Protein AF-A0A086ZNW7-F1 (afdb_monomer_lite)

pLDDT: mean 82.86, std 7.14, range [51.78, 91.19]

Radius of gyration: 17.76 Å; chains: 1; bounding box: 33×18×63 Å

Sequence (78 aa):
MSNIRFVLNRGNVERQLLHNKALLDNVQAQVERAAAGDPRITVYRNDDARHGNVVATAPVALEAKHGTLTRILGQVSV

Secondary structure (DSSP, 8-state):
-PPP-----HHHHHHHHHT-HHHHHHHHHHHHHHTTT-TT-EEEEEE-SS-EEEEEE--HHHHHHH-HHHHHHHH---

Foldseek 3Di:
DDDDDDDDDPQVVQQCVQVVPVLQVLQQVLLCVLCVPPVQWDWDWDDDPRGIDIDIDHDPVCCVVPVSVVSSVVRGDD

Structure (mmCIF, N/CA/C/O backbone):
data_AF-A0A086ZNW7-F1
#
_entry.id   AF-A0A086ZNW7-F1
#
loop_
_atom_site.group_PDB
_atom_site.id
_atom_site.type_symbol
_atom_site.label_atom_id
_atom_site.label_alt_id
_atom_site.label_comp_id
_atom_site.label_asym_id
_atom_site.label_entity_id
_atom_site.label_seq_id
_atom_site.pdbx_PDB_ins_code
_atom_site.Cartn_x
_atom_site.Cartn_y
_atom_site.Cartn_z
_atom_site.occupancy
_atom_site.B_iso_or_equiv
_atom_site.auth_seq_id
_atom_site.auth_comp_id
_atom_site.auth_asym_id
_atom_site.auth_atom_id
_atom_site.pdbx_PDB_model_num
ATOM 1 N N . MET A 1 1 ? 13.731 -1.344 -48.652 1.00 51.78 1 MET A N 1
ATOM 2 C CA . MET A 1 1 ? 13.813 -0.486 -47.450 1.00 51.78 1 MET A CA 1
ATOM 3 C C . MET A 1 1 ? 13.779 -1.392 -46.235 1.00 51.78 1 MET A C 1
ATOM 5 O O . MET A 1 1 ? 12.827 -2.149 -46.101 1.00 51.78 1 MET A O 1
ATOM 9 N N . SER A 1 2 ? 14.829 -1.385 -45.417 1.00 69.50 2 SER A N 1
ATOM 10 C CA . SER A 1 2 ? 14.870 -2.185 -44.189 1.00 69.50 2 SER A CA 1
ATOM 11 C C . SER A 1 2 ? 14.234 -1.382 -43.061 1.00 69.50 2 SER A C 1
ATOM 13 O O . SER A 1 2 ? 14.681 -0.276 -42.769 1.00 69.50 2 SER A O 1
ATOM 15 N N . ASN A 1 3 ? 13.179 -1.916 -42.450 1.00 73.00 3 ASN A N 1
ATOM 16 C CA . ASN A 1 3 ? 12.520 -1.260 -41.327 1.00 73.00 3 ASN A CA 1
ATOM 17 C C . ASN A 1 3 ? 13.346 -1.442 -40.051 1.00 73.00 3 ASN A C 1
ATOM 19 O O . ASN A 1 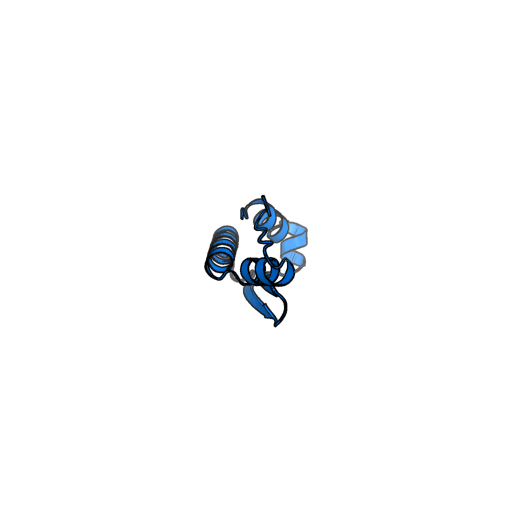3 ? 13.755 -2.555 -39.722 1.00 73.00 3 ASN A O 1
ATOM 23 N N . ILE A 1 4 ? 13.548 -0.353 -39.313 1.00 73.06 4 ILE A N 1
ATOM 24 C CA . ILE A 1 4 ? 14.126 -0.389 -37.970 1.00 73.06 4 ILE A CA 1
ATOM 25 C C . ILE A 1 4 ? 12.988 -0.666 -36.983 1.00 73.06 4 ILE A C 1
ATOM 27 O O . ILE A 1 4 ? 11.986 0.048 -36.968 1.00 73.06 4 ILE A O 1
ATOM 31 N N . ARG A 1 5 ? 13.134 -1.709 -36.158 1.00 81.94 5 ARG A N 1
ATOM 32 C CA . ARG A 1 5 ? 12.185 -2.068 -35.095 1.00 81.94 5 ARG A CA 1
ATOM 33 C C . ARG A 1 5 ? 12.880 -1.954 -33.745 1.00 81.94 5 ARG A C 1
ATOM 35 O O . ARG A 1 5 ? 13.929 -2.558 -33.548 1.00 81.94 5 ARG A O 1
ATOM 42 N N . PHE A 1 6 ? 12.252 -1.258 -32.803 1.00 81.56 6 PHE A N 1
ATOM 43 C CA . PHE A 1 6 ? 12.572 -1.376 -31.384 1.00 81.56 6 PHE A CA 1
ATOM 44 C C . PHE A 1 6 ? 11.382 -2.007 -30.658 1.00 81.56 6 PHE A C 1
ATOM 46 O O . PHE A 1 6 ? 10.226 -1.794 -31.021 1.00 81.56 6 PHE A O 1
ATOM 53 N N . VAL A 1 7 ? 11.668 -2.842 -29.664 1.00 85.06 7 VAL A N 1
ATOM 54 C CA . VAL A 1 7 ? 10.663 -3.464 -28.800 1.00 85.06 7 VAL A CA 1
ATOM 55 C C . VAL A 1 7 ? 11.110 -3.230 -27.373 1.00 85.06 7 VAL A C 1
ATOM 57 O O . VAL A 1 7 ? 12.264 -3.487 -27.033 1.00 85.06 7 VAL A O 1
ATOM 60 N N . LEU A 1 8 ? 10.201 -2.728 -26.545 1.00 85.50 8 LEU A N 1
ATOM 61 C CA . LEU A 1 8 ? 10.480 -2.548 -25.130 1.00 85.50 8 LEU A CA 1
ATOM 62 C C . LEU A 1 8 ? 10.640 -3.914 -24.463 1.00 85.50 8 LEU A C 1
ATOM 64 O O . LEU A 1 8 ? 9.851 -4.834 -24.687 1.00 85.50 8 LEU A O 1
ATOM 68 N N . ASN A 1 9 ? 11.664 -4.044 -23.624 1.00 90.19 9 ASN A N 1
ATOM 69 C CA . ASN A 1 9 ? 11.862 -5.253 -22.841 1.00 90.19 9 ASN A CA 1
ATOM 70 C C . ASN A 1 9 ? 10.736 -5.363 -21.805 1.00 90.19 9 ASN A C 1
ATOM 72 O O . ASN A 1 9 ? 10.725 -4.621 -20.822 1.00 90.19 9 ASN A O 1
ATOM 76 N N . ARG A 1 10 ? 9.807 -6.298 -22.028 1.00 90.38 10 ARG A N 1
ATOM 77 C CA . ARG A 1 10 ? 8.637 -6.511 -21.168 1.00 90.38 10 ARG A CA 1
ATOM 78 C C . ARG A 1 10 ? 9.013 -6.662 -19.694 1.00 90.38 10 ARG A C 1
ATOM 80 O O . ARG A 1 10 ? 8.415 -5.991 -18.867 1.00 90.38 10 ARG A O 1
ATOM 87 N N . GLY A 1 11 ? 10.010 -7.488 -19.375 1.00 88.25 11 GLY A N 1
ATOM 88 C CA . GLY A 1 11 ? 10.412 -7.733 -17.986 1.00 88.25 11 GLY A CA 1
ATOM 89 C C . GLY A 1 11 ? 10.980 -6.489 -17.302 1.00 88.25 11 GLY A C 1
ATOM 90 O O . GLY A 1 11 ? 10.734 -6.268 -16.119 1.00 88.25 11 GLY A O 1
ATOM 91 N N . ASN A 1 12 ? 11.697 -5.642 -18.045 1.00 85.81 12 ASN A N 1
ATOM 92 C CA . ASN A 1 12 ? 12.202 -4.380 -17.509 1.00 85.81 12 ASN A CA 1
ATOM 93 C C . ASN A 1 12 ? 11.073 -3.363 -17.290 1.00 85.81 12 ASN A C 1
ATOM 95 O O . ASN A 1 12 ? 11.016 -2.730 -16.242 1.00 85.81 12 ASN A O 1
ATOM 99 N N . VAL A 1 13 ? 10.151 -3.242 -18.251 1.00 85.62 13 VAL A N 1
ATOM 100 C CA . VAL A 1 13 ? 8.984 -2.354 -18.127 1.00 85.62 13 VAL A CA 1
ATOM 101 C C . VAL A 1 13 ? 8.101 -2.780 -16.954 1.00 85.62 13 VAL A C 1
ATOM 103 O O . VAL A 1 13 ? 7.730 -1.947 -16.134 1.00 85.62 13 VAL A O 1
ATOM 106 N N . GLU A 1 14 ? 7.815 -4.075 -16.829 1.00 87.38 14 GLU A N 1
ATOM 107 C CA . GLU A 1 14 ? 7.040 -4.634 -15.720 1.00 87.38 14 GLU A CA 1
ATOM 108 C C . GLU A 1 14 ? 7.699 -4.321 -14.373 1.00 87.38 14 GLU A C 1
ATOM 110 O O . GLU A 1 14 ? 7.054 -3.777 -13.480 1.00 87.38 14 GLU A O 1
ATOM 115 N N . ARG A 1 15 ? 9.013 -4.547 -14.254 1.00 85.62 15 ARG A N 1
ATOM 116 C CA . ARG A 1 15 ? 9.757 -4.210 -13.036 1.00 85.62 15 ARG A CA 1
ATOM 117 C C . ARG A 1 15 ? 9.691 -2.717 -12.716 1.00 85.62 15 ARG A C 1
ATOM 119 O O . ARG A 1 15 ? 9.491 -2.369 -11.559 1.00 85.62 15 ARG A O 1
ATOM 126 N N . GLN A 1 16 ? 9.845 -1.838 -13.704 1.00 84.56 16 GLN A N 1
ATOM 127 C CA . GLN A 1 16 ? 9.777 -0.389 -13.486 1.00 84.56 16 GLN A CA 1
ATOM 128 C C . GLN A 1 16 ? 8.395 0.066 -13.012 1.00 84.56 16 GLN A C 1
ATOM 130 O O . GLN A 1 16 ? 8.307 0.931 -12.145 1.00 84.56 16 GLN A O 1
ATOM 135 N N . LEU A 1 17 ? 7.325 -0.527 -13.544 1.00 84.94 17 LEU A N 1
ATOM 136 C CA . LEU A 1 17 ? 5.960 -0.234 -13.109 1.00 84.94 17 LEU A CA 1
ATOM 137 C C . LEU A 1 17 ? 5.703 -0.737 -11.684 1.00 84.94 17 LEU A C 1
ATOM 139 O O . LEU A 1 17 ? 5.181 0.013 -10.863 1.00 84.94 17 LEU A O 1
ATOM 143 N N . LEU A 1 18 ? 6.127 -1.963 -11.368 1.00 86.06 18 LEU A N 1
ATOM 144 C CA . LEU A 1 18 ? 5.937 -2.573 -10.046 1.00 86.06 18 LEU A CA 1
ATOM 145 C C . LEU A 1 18 ? 6.782 -1.933 -8.934 1.00 86.06 18 LEU A C 1
ATOM 147 O O . LEU A 1 18 ? 6.466 -2.107 -7.763 1.00 86.06 18 LEU A O 1
ATOM 151 N N . HIS A 1 19 ? 7.829 -1.180 -9.279 1.00 84.88 19 HIS A N 1
ATOM 152 C CA . HIS A 1 19 ? 8.640 -0.407 -8.327 1.00 84.88 19 HIS A CA 1
ATOM 153 C C . HIS A 1 19 ? 8.471 1.103 -8.527 1.00 84.88 19 HIS A C 1
ATOM 155 O O . HIS A 1 19 ? 9.321 1.896 -8.114 1.00 84.88 19 HIS A O 1
ATOM 161 N N . ASN A 1 20 ? 7.392 1.533 -9.189 1.00 88.94 20 ASN A N 1
ATOM 162 C CA . ASN A 1 20 ? 7.154 2.950 -9.403 1.00 88.94 20 ASN A CA 1
ATOM 163 C C . ASN A 1 20 ? 6.833 3.623 -8.063 1.00 88.94 20 ASN A C 1
ATOM 165 O O . ASN A 1 20 ? 5.711 3.557 -7.562 1.00 88.94 20 ASN A O 1
ATOM 169 N N . LYS A 1 21 ? 7.835 4.302 -7.501 1.00 87.62 21 LYS A N 1
ATOM 170 C CA . LYS A 1 21 ? 7.738 4.967 -6.202 1.00 87.62 21 LYS A CA 1
ATOM 171 C C . LYS A 1 21 ? 6.558 5.934 -6.127 1.00 87.62 21 LYS A C 1
ATOM 173 O O . LYS A 1 21 ? 5.831 5.895 -5.147 1.00 87.62 21 LYS A O 1
ATOM 178 N N . ALA A 1 22 ? 6.336 6.751 -7.156 1.00 89.19 22 ALA A N 1
ATOM 179 C CA . ALA A 1 22 ? 5.246 7.725 -7.153 1.00 89.19 22 ALA A CA 1
ATOM 180 C C . ALA A 1 22 ? 3.869 7.043 -7.116 1.00 89.19 22 ALA A C 1
ATOM 182 O O . ALA A 1 22 ? 2.969 7.497 -6.411 1.00 89.19 22 ALA A O 1
ATOM 183 N N . LEU A 1 23 ? 3.720 5.928 -7.836 1.00 88.25 23 LEU A N 1
ATOM 184 C CA . LEU A 1 23 ? 2.492 5.136 -7.835 1.00 88.25 23 LEU A CA 1
ATOM 185 C C . LEU A 1 23 ? 2.260 4.478 -6.470 1.00 88.25 23 LEU A C 1
ATOM 187 O O . LEU A 1 23 ? 1.163 4.564 -5.924 1.00 88.25 23 LEU A O 1
ATOM 191 N N . LEU A 1 24 ? 3.304 3.896 -5.878 1.00 89.75 24 LEU A N 1
ATOM 192 C CA . LEU A 1 24 ? 3.233 3.301 -4.542 1.00 89.75 24 LEU A CA 1
ATOM 193 C C . LEU A 1 24 ? 2.959 4.351 -3.453 1.00 89.75 24 LEU A C 1
ATOM 195 O O . LEU A 1 24 ? 2.182 4.086 -2.539 1.00 89.75 24 LEU A O 1
ATOM 199 N N . ASP A 1 25 ? 3.555 5.543 -3.555 1.00 91.12 25 ASP A N 1
ATOM 200 C CA . ASP A 1 25 ? 3.319 6.668 -2.639 1.00 91.12 25 ASP A CA 1
ATOM 201 C C . ASP A 1 25 ? 1.856 7.131 -2.719 1.00 91.12 25 ASP A C 1
ATOM 203 O O . ASP A 1 25 ? 1.212 7.336 -1.689 1.00 91.12 25 ASP A O 1
ATOM 207 N N . ASN A 1 26 ? 1.300 7.228 -3.932 1.00 90.94 26 ASN A N 1
ATOM 208 C CA . ASN A 1 26 ? -0.103 7.582 -4.140 1.00 90.94 26 ASN A CA 1
ATOM 209 C C . ASN A 1 26 ? -1.053 6.534 -3.538 1.00 90.94 26 ASN A C 1
ATOM 211 O O . ASN A 1 26 ? -1.952 6.880 -2.770 1.00 90.94 26 ASN A O 1
ATOM 215 N N . VAL A 1 27 ? -0.829 5.252 -3.840 1.00 89.50 27 VAL A N 1
ATOM 216 C CA . VAL A 1 27 ? -1.643 4.152 -3.301 1.00 89.50 27 VAL A CA 1
ATOM 217 C C . VAL A 1 27 ? -1.588 4.144 -1.773 1.00 89.50 27 VAL A C 1
ATOM 219 O O . VAL A 1 27 ? -2.630 4.061 -1.126 1.00 89.50 27 VAL A O 1
ATOM 222 N N . GLN A 1 28 ? -0.403 4.301 -1.178 1.00 91.19 28 GLN A N 1
ATOM 223 C CA . GLN A 1 28 ? -0.254 4.343 0.275 1.00 91.19 28 GLN A CA 1
ATOM 224 C C . GLN A 1 28 ? -1.031 5.505 0.899 1.00 91.19 28 GLN A C 1
ATOM 226 O O . GLN A 1 28 ? -1.799 5.286 1.835 1.00 91.19 28 GLN A O 1
ATOM 231 N N . ALA A 1 29 ? -0.918 6.712 0.341 1.00 90.50 29 ALA A N 1
ATOM 232 C CA . ALA A 1 29 ? -1.650 7.873 0.837 1.00 90.50 29 ALA A CA 1
ATOM 233 C C . ALA A 1 29 ? -3.176 7.697 0.737 1.00 90.50 29 ALA A C 1
ATOM 235 O O . ALA A 1 29 ? -3.912 8.135 1.623 1.00 90.50 29 ALA A O 1
ATOM 236 N N . GLN A 1 30 ? -3.676 7.058 -0.326 1.00 89.69 30 GLN A N 1
ATOM 237 C CA . GLN A 1 30 ? -5.104 6.752 -0.463 1.00 89.69 30 GLN A CA 1
ATOM 238 C C . GLN A 1 30 ? -5.573 5.756 0.602 1.00 89.69 30 GLN A C 1
ATOM 240 O O . GLN A 1 30 ? -6.600 5.986 1.239 1.00 89.69 30 GLN A O 1
ATOM 245 N N . VAL A 1 31 ? -4.803 4.692 0.840 1.00 88.06 31 VAL A N 1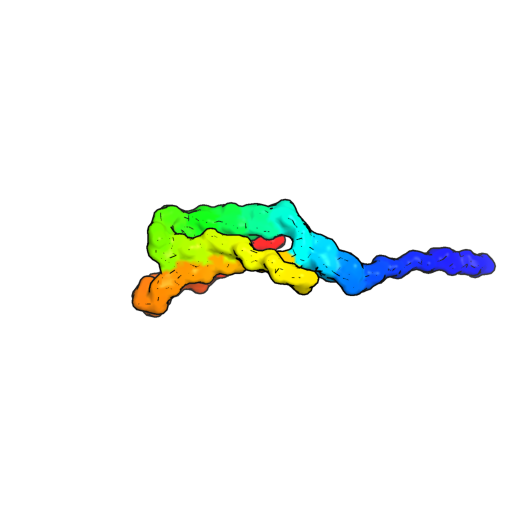
ATOM 246 C CA . VAL A 1 31 ? -5.106 3.678 1.861 1.00 88.06 31 VAL A CA 1
ATOM 247 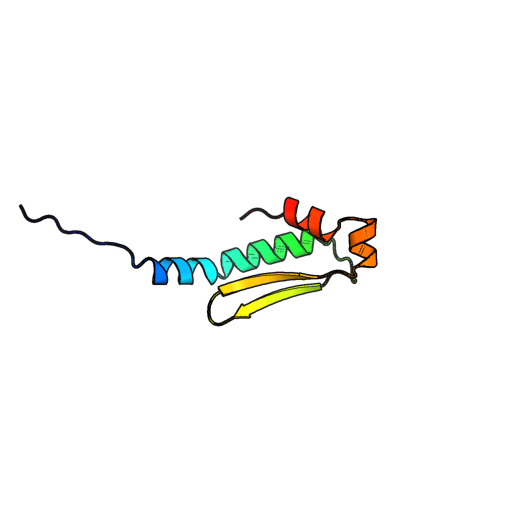C C . VAL A 1 31 ? -5.085 4.289 3.267 1.00 88.06 31 VAL A C 1
ATOM 249 O O . VAL A 1 31 ? -6.016 4.068 4.038 1.00 88.06 31 VAL A O 1
ATOM 252 N N . GLU A 1 32 ? -4.083 5.109 3.593 1.00 89.00 32 GLU A N 1
ATOM 253 C CA . GLU A 1 32 ? -3.989 5.814 4.881 1.00 89.00 32 GLU A CA 1
ATOM 254 C C . GLU A 1 32 ? -5.167 6.779 5.096 1.00 89.00 32 GLU A C 1
ATOM 256 O O . GLU A 1 32 ? -5.763 6.809 6.176 1.00 89.00 32 GLU A O 1
ATOM 261 N N . ARG A 1 33 ? -5.571 7.524 4.057 1.00 87.56 33 ARG A N 1
ATOM 262 C CA . ARG A 1 33 ? -6.765 8.386 4.112 1.00 87.56 33 ARG A CA 1
ATOM 263 C C . ARG A 1 33 ? -8.045 7.578 4.305 1.00 87.56 33 ARG A C 1
ATOM 265 O O . ARG A 1 33 ? -8.887 7.964 5.112 1.00 87.56 33 ARG A O 1
ATOM 272 N N . ALA A 1 34 ? -8.193 6.462 3.598 1.00 85.00 34 ALA A N 1
ATOM 273 C CA . ALA A 1 34 ? -9.370 5.599 3.684 1.00 85.00 34 ALA A CA 1
ATOM 274 C C . ALA A 1 34 ? -9.476 4.873 5.042 1.00 85.00 34 ALA A C 1
ATOM 276 O O . ALA A 1 34 ? -10.587 4.617 5.529 1.00 85.00 34 ALA A O 1
ATOM 277 N N . ALA A 1 35 ? -8.328 4.599 5.674 1.00 84.62 35 ALA A N 1
ATOM 278 C CA . ALA A 1 35 ? -8.222 4.132 7.054 1.00 84.62 35 ALA A CA 1
ATOM 279 C C . ALA A 1 35 ? -8.615 5.208 8.083 1.00 84.62 35 ALA A C 1
ATOM 281 O O . ALA A 1 35 ? -8.869 4.870 9.237 1.00 84.62 35 ALA A O 1
ATOM 282 N N . ALA A 1 36 ? -8.698 6.481 7.676 1.00 83.94 36 ALA A N 1
ATOM 283 C CA . ALA A 1 36 ? -9.152 7.614 8.484 1.00 83.94 36 ALA A CA 1
ATOM 284 C C . ALA A 1 36 ? -8.447 7.742 9.852 1.00 83.94 36 ALA A C 1
ATOM 286 O O . ALA A 1 36 ? -9.032 8.233 10.815 1.00 83.94 36 ALA A O 1
ATOM 287 N N . GLY A 1 37 ? -7.193 7.287 9.942 1.00 78.00 37 GLY A N 1
ATOM 288 C CA . GLY A 1 37 ? -6.417 7.303 11.182 1.00 78.00 37 GLY A CA 1
ATOM 289 C C . GLY A 1 37 ? -6.869 6.297 12.247 1.00 78.00 37 GLY A C 1
ATOM 290 O O . GLY A 1 37 ? -6.514 6.480 13.409 1.00 78.00 37 GLY A O 1
ATOM 291 N N . ASP A 1 38 ? -7.640 5.254 11.899 1.00 82.94 38 ASP A N 1
ATOM 292 C CA . ASP A 1 38 ? -7.979 4.187 12.851 1.00 82.94 38 ASP A CA 1
ATOM 293 C C . ASP A 1 38 ? -6.685 3.508 13.341 1.00 82.94 38 ASP A C 1
ATOM 295 O O . ASP A 1 38 ? -5.993 2.868 12.545 1.00 82.94 38 ASP A O 1
ATOM 299 N N . PRO A 1 39 ? -6.350 3.596 14.642 1.00 84.12 39 PRO A N 1
ATOM 300 C CA . PRO A 1 39 ? -5.080 3.101 15.173 1.00 84.12 39 PRO A CA 1
ATOM 301 C C . PRO A 1 39 ? -4.953 1.575 15.113 1.00 84.12 39 PRO A C 1
ATOM 303 O O . PRO A 1 39 ? -3.879 1.029 15.353 1.00 84.12 39 PRO A O 1
ATOM 306 N N . ARG A 1 40 ? -6.048 0.863 14.827 1.00 86.81 40 ARG A N 1
ATOM 307 C CA . ARG A 1 40 ? -6.055 -0.594 14.664 1.00 86.81 40 ARG A CA 1
ATOM 308 C C . ARG A 1 40 ? -5.690 -1.011 13.245 1.00 86.81 40 ARG A C 1
ATOM 310 O O . ARG A 1 40 ? -5.440 -2.193 13.026 1.00 86.81 40 ARG A O 1
ATOM 317 N N . ILE A 1 41 ? -5.698 -0.080 12.292 1.00 86.44 41 ILE A N 1
ATOM 318 C CA . ILE A 1 41 ? -5.322 -0.344 10.908 1.00 86.44 41 ILE A CA 1
ATOM 319 C C . ILE A 1 41 ? -3.860 0.042 10.737 1.00 86.44 41 ILE A C 1
ATOM 321 O O . ILE A 1 41 ? -3.482 1.189 10.950 1.00 86.44 41 ILE A O 1
ATOM 325 N N . THR A 1 42 ? -3.032 -0.919 10.340 1.00 90.06 42 THR A N 1
ATOM 326 C CA . THR A 1 42 ? -1.626 -0.652 10.024 1.00 90.06 42 THR A CA 1
ATOM 327 C C . THR A 1 42 ? -1.453 -0.646 8.517 1.00 90.06 42 THR A C 1
ATOM 329 O O . THR A 1 42 ? -1.833 -1.605 7.846 1.00 90.06 42 THR A O 1
ATOM 332 N N . VAL A 1 43 ? -0.867 0.425 7.990 1.00 89.56 43 VAL A N 1
ATOM 333 C CA . VAL A 1 43 ? -0.521 0.551 6.573 1.00 89.56 43 VAL A CA 1
ATOM 334 C C . VAL A 1 43 ? 0.992 0.630 6.463 1.00 89.56 43 VAL A C 1
ATOM 336 O O . VAL A 1 43 ? 1.622 1.420 7.163 1.00 89.56 43 VAL A O 1
ATOM 339 N N . TYR A 1 44 ? 1.589 -0.204 5.619 1.00 88.69 44 TYR A N 1
ATOM 340 C CA . TYR A 1 44 ? 3.034 -0.206 5.421 1.00 88.69 44 TYR A CA 1
ATOM 341 C C . TYR A 1 44 ? 3.416 -0.600 3.996 1.00 88.69 44 TYR A C 1
ATOM 343 O O . TYR A 1 44 ? 2.640 -1.211 3.255 1.00 88.69 44 TYR A O 1
ATOM 351 N N . ARG A 1 45 ? 4.645 -0.241 3.618 1.00 87.56 45 ARG A N 1
ATOM 352 C CA . ARG A 1 45 ? 5.247 -0.643 2.349 1.00 87.56 45 ARG A CA 1
ATOM 353 C C . ARG A 1 45 ? 5.9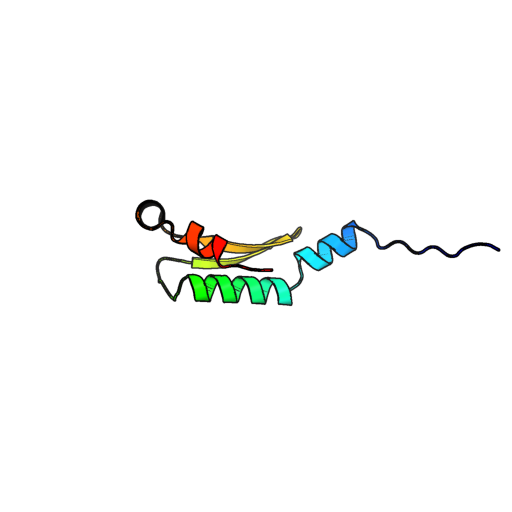51 -1.978 2.512 1.00 87.56 45 ARG A C 1
ATOM 355 O O . ARG A 1 45 ? 6.784 -2.138 3.399 1.00 87.56 45 ARG A O 1
ATOM 362 N N . ASN A 1 46 ? 5.631 -2.904 1.626 1.00 84.31 46 ASN A N 1
ATOM 363 C CA . ASN A 1 46 ? 6.426 -4.092 1.409 1.00 84.31 46 ASN A CA 1
ATOM 364 C C . ASN A 1 46 ? 7.175 -3.898 0.091 1.00 84.31 46 ASN A C 1
ATOM 366 O O . ASN A 1 46 ? 6.556 -3.774 -0.961 1.00 84.31 46 ASN A O 1
ATOM 370 N N . ASP A 1 47 ? 8.494 -3.785 0.170 1.00 76.38 47 ASP A N 1
ATOM 371 C CA . ASP A 1 47 ? 9.361 -3.645 -0.997 1.00 76.38 47 ASP A CA 1
ATOM 372 C C . ASP A 1 47 ? 10.236 -4.897 -1.048 1.00 76.38 47 ASP A C 1
ATOM 374 O O . ASP A 1 47 ? 11.186 -5.035 -0.277 1.00 76.38 47 ASP A O 1
ATOM 378 N N . ASP A 1 48 ? 9.830 -5.866 -1.867 1.00 76.38 48 ASP A N 1
ATOM 379 C CA . ASP A 1 48 ? 10.599 -7.087 -2.108 1.00 76.38 48 ASP A CA 1
ATOM 380 C C . ASP A 1 48 ? 11.336 -6.973 -3.449 1.00 76.38 48 ASP A C 1
ATOM 382 O O . ASP A 1 48 ? 10.939 -6.223 -4.336 1.00 76.38 48 ASP A O 1
ATOM 386 N N . ALA A 1 49 ? 12.376 -7.783 -3.649 1.00 65.25 49 ALA A N 1
ATOM 387 C CA . ALA A 1 49 ? 13.247 -7.775 -4.825 1.00 65.25 49 ALA A CA 1
ATOM 388 C C . ALA A 1 49 ? 12.520 -7.979 -6.171 1.00 65.25 49 ALA A C 1
ATOM 390 O O . ALA A 1 49 ? 13.127 -7.826 -7.237 1.00 65.25 49 ALA A O 1
ATOM 391 N N . ARG A 1 50 ? 11.246 -8.384 -6.146 1.00 68.94 50 ARG A N 1
ATOM 392 C CA . ARG A 1 50 ? 10.433 -8.617 -7.340 1.00 68.94 50 ARG A CA 1
ATOM 393 C C . ARG A 1 50 ? 9.349 -7.564 -7.558 1.00 68.94 50 ARG A C 1
ATOM 395 O O . ARG A 1 50 ? 9.054 -7.286 -8.721 1.00 68.94 50 ARG A O 1
ATOM 402 N N . HIS A 1 51 ? 8.758 -7.006 -6.501 1.00 73.75 51 HIS A N 1
ATOM 403 C CA . HIS A 1 51 ? 7.628 -6.083 -6.609 1.00 73.75 51 HIS A CA 1
ATOM 404 C C . HIS A 1 51 ? 7.500 -5.227 -5.339 1.00 73.75 51 HIS A C 1
ATOM 406 O O . HIS A 1 51 ? 7.625 -5.750 -4.230 1.00 73.75 51 HIS A O 1
ATOM 412 N N . GLY A 1 52 ? 7.152 -3.950 -5.511 1.00 81.81 52 GLY A N 1
ATOM 413 C CA . GLY A 1 52 ? 6.699 -3.094 -4.422 1.00 81.81 52 GLY A CA 1
ATOM 414 C C . GLY A 1 52 ? 5.180 -3.166 -4.268 1.00 81.81 52 GLY A C 1
ATOM 415 O O . GLY A 1 52 ? 4.436 -3.158 -5.250 1.00 81.81 52 GLY A O 1
ATOM 416 N N . ASN A 1 53 ? 4.699 -3.231 -3.030 1.00 85.62 53 ASN A N 1
ATOM 417 C CA . ASN A 1 53 ? 3.278 -3.228 -2.714 1.00 85.62 53 ASN A CA 1
ATOM 418 C C . ASN A 1 53 ? 2.973 -2.477 -1.410 1.00 85.62 53 ASN A C 1
ATOM 420 O O . ASN A 1 53 ? 3.815 -2.316 -0.527 1.00 85.62 53 ASN A O 1
ATOM 424 N N . VAL A 1 54 ? 1.729 -2.014 -1.298 1.00 87.75 54 VAL A N 1
ATOM 425 C CA . VAL A 1 54 ? 1.183 -1.403 -0.082 1.00 87.75 54 VAL A CA 1
ATOM 426 C C . VAL A 1 54 ? 0.306 -2.437 0.604 1.00 87.75 54 VAL A C 1
ATOM 428 O O . VAL A 1 54 ? -0.559 -3.039 -0.032 1.00 87.75 54 VAL A O 1
ATOM 431 N N . VAL A 1 55 ? 0.536 -2.654 1.894 1.00 88.38 55 VAL A N 1
ATOM 432 C CA . VAL A 1 55 ? -0.218 -3.610 2.704 1.00 88.38 55 VAL A CA 1
ATOM 433 C C . VAL A 1 55 ? -1.006 -2.848 3.759 1.00 88.38 55 VAL A C 1
ATOM 435 O O . VAL A 1 55 ? -0.444 -2.014 4.464 1.00 88.38 55 VAL A O 1
ATOM 438 N N . ALA A 1 56 ? -2.298 -3.156 3.871 1.00 89.44 56 ALA A N 1
ATOM 439 C CA . ALA A 1 56 ? -3.166 -2.694 4.947 1.00 89.44 56 ALA A CA 1
ATOM 440 C C . ALA A 1 56 ? -3.636 -3.895 5.769 1.00 89.44 56 ALA A C 1
ATOM 442 O O . ALA A 1 56 ? -4.162 -4.860 5.214 1.00 89.44 56 ALA A O 1
ATOM 443 N N . THR A 1 57 ? -3.459 -3.842 7.085 1.00 89.81 57 THR A N 1
ATOM 444 C CA . THR A 1 57 ? -3.878 -4.903 8.007 1.00 89.81 57 THR A CA 1
ATOM 445 C C . THR A 1 57 ? -4.827 -4.353 9.0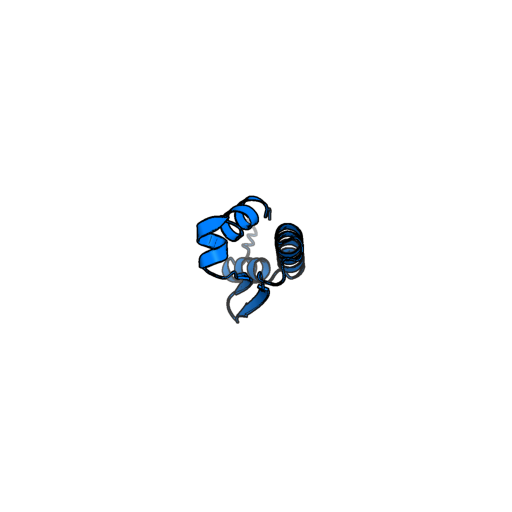62 1.00 89.81 57 THR A C 1
ATOM 447 O O . THR A 1 57 ? -4.724 -3.198 9.463 1.00 89.81 57 THR A O 1
ATOM 450 N N . ALA A 1 58 ? -5.765 -5.187 9.509 1.00 86.94 58 ALA A N 1
ATOM 451 C CA . ALA A 1 58 ? -6.726 -4.869 10.559 1.00 86.94 58 ALA A CA 1
ATOM 452 C C . ALA A 1 58 ? -7.051 -6.135 11.375 1.00 86.94 58 ALA A C 1
ATOM 454 O O . ALA A 1 58 ? -6.972 -7.244 10.836 1.00 86.94 58 ALA A O 1
ATOM 455 N N . PRO A 1 59 ? -7.449 -6.014 12.656 1.00 86.12 59 PRO A N 1
ATOM 456 C CA . PRO A 1 59 ? -7.918 -7.150 13.442 1.00 86.12 59 PRO A CA 1
ATOM 457 C C . PRO A 1 59 ? -9.117 -7.842 12.785 1.00 86.12 59 PRO A C 1
ATOM 459 O O . PRO A 1 59 ? -10.066 -7.180 12.367 1.00 86.12 59 PRO A O 1
ATOM 462 N N . VAL A 1 60 ? -9.136 -9.177 12.781 1.00 83.25 60 VAL A N 1
ATOM 463 C CA . VAL A 1 60 ? -10.213 -9.976 12.159 1.00 83.25 60 VAL A CA 1
ATOM 464 C C . VAL A 1 60 ? -11.597 -9.602 12.697 1.00 83.25 60 VAL A C 1
ATOM 466 O O . VAL A 1 60 ? -12.548 -9.493 11.931 1.00 83.25 60 VAL A O 1
ATOM 469 N N . ALA A 1 61 ? -11.715 -9.339 14.002 1.00 80.00 61 ALA A N 1
ATOM 470 C CA . ALA A 1 61 ? -12.978 -8.920 14.613 1.00 80.00 61 ALA A CA 1
ATOM 471 C C . ALA A 1 61 ? -13.477 -7.554 14.099 1.00 80.00 61 ALA A C 1
ATOM 473 O O . ALA A 1 61 ? -14.684 -7.328 14.029 1.00 80.00 61 ALA A O 1
ATOM 474 N N . LEU A 1 62 ? -12.560 -6.648 13.734 1.00 75.81 62 LEU A N 1
ATOM 475 C CA . LEU A 1 62 ? -12.891 -5.360 13.125 1.00 75.81 62 LEU A CA 1
ATOM 476 C C . LEU A 1 62 ? -13.378 -5.564 11.684 1.00 75.81 62 LEU A C 1
ATOM 478 O O . LEU A 1 62 ? -14.409 -5.011 11.308 1.00 75.81 62 LEU A O 1
ATOM 482 N N . GLU A 1 63 ? -12.684 -6.404 10.912 1.00 81.62 63 GLU A N 1
ATOM 483 C CA . GLU A 1 63 ? -13.049 -6.691 9.521 1.00 81.62 63 GLU A CA 1
ATOM 484 C C . GLU A 1 63 ? -14.381 -7.435 9.411 1.00 81.62 63 GLU A C 1
ATOM 486 O O . GLU A 1 63 ? -15.250 -7.024 8.651 1.00 81.62 63 GLU A O 1
ATOM 491 N N . ALA A 1 64 ? -14.600 -8.470 10.224 1.00 74.38 64 ALA A N 1
ATOM 492 C CA . ALA A 1 64 ? -15.834 -9.257 10.197 1.00 74.38 64 ALA A CA 1
ATOM 493 C C . ALA A 1 64 ? -17.085 -8.425 10.524 1.00 74.38 64 ALA A C 1
ATOM 495 O O . ALA A 1 64 ? -18.185 -8.752 10.085 1.00 74.38 64 ALA A O 1
ATOM 496 N N . LYS A 1 65 ? -16.925 -7.351 11.305 1.00 72.38 65 LYS A N 1
ATOM 497 C CA . LYS A 1 65 ? -18.030 -6.506 11.762 1.00 72.38 65 LYS A CA 1
ATOM 498 C C . LYS A 1 65 ? -18.287 -5.299 10.858 1.00 72.38 65 LYS A C 1
ATOM 500 O O . LYS A 1 65 ? -19.419 -4.826 10.798 1.00 72.38 65 LYS A O 1
ATOM 505 N N . HIS A 1 66 ? -17.256 -4.785 10.188 1.00 72.06 66 HIS A N 1
ATOM 506 C CA . HIS A 1 66 ? -17.328 -3.501 9.483 1.00 72.06 66 HIS A CA 1
ATOM 507 C C . HIS A 1 66 ? -16.859 -3.548 8.022 1.00 72.06 66 HIS A C 1
ATOM 509 O O . HIS A 1 66 ? -17.072 -2.572 7.304 1.00 72.06 66 HIS A O 1
ATOM 515 N N . GLY A 1 67 ? -16.242 -4.648 7.571 1.00 76.31 67 GLY A N 1
ATOM 516 C CA . GLY A 1 67 ? -15.705 -4.791 6.212 1.00 76.31 67 GLY A CA 1
ATOM 517 C C . GLY A 1 67 ? -14.709 -3.687 5.849 1.00 76.31 67 GLY A C 1
ATOM 518 O O . GLY A 1 67 ? -14.717 -3.184 4.727 1.00 76.31 67 GLY A O 1
ATOM 519 N N . THR A 1 68 ? -13.931 -3.215 6.822 1.00 78.50 68 THR A N 1
ATOM 520 C CA . THR A 1 68 ? -13.161 -1.973 6.731 1.00 78.50 68 THR A CA 1
ATOM 521 C C . THR A 1 68 ? -12.078 -2.027 5.656 1.00 78.50 68 THR A C 1
ATOM 523 O O . THR A 1 68 ? -11.959 -1.084 4.878 1.00 78.50 68 THR A O 1
ATOM 526 N N . LEU A 1 69 ? -11.327 -3.122 5.561 1.00 79.94 69 LEU A N 1
ATOM 527 C CA . LEU A 1 69 ? -10.321 -3.350 4.525 1.00 79.94 69 LEU A CA 1
ATOM 528 C C . LEU A 1 69 ? -10.977 -3.548 3.159 1.00 79.94 69 LEU A C 1
ATOM 530 O O . LEU A 1 69 ? -10.507 -2.988 2.171 1.00 79.94 69 LEU A O 1
ATOM 534 N N . THR A 1 70 ? -12.099 -4.268 3.107 1.00 79.75 70 THR A N 1
ATOM 535 C CA . THR A 1 70 ? -12.884 -4.443 1.874 1.00 79.75 70 THR A CA 1
ATOM 536 C C . THR A 1 70 ? -13.378 -3.095 1.331 1.00 79.75 70 THR A C 1
ATOM 538 O O . THR A 1 70 ? -13.285 -2.821 0.134 1.00 79.75 70 THR A O 1
ATOM 541 N N . ARG A 1 71 ? -13.838 -2.202 2.216 1.00 81.19 71 ARG A N 1
ATOM 542 C CA . ARG A 1 71 ? -14.234 -0.831 1.872 1.00 81.19 71 ARG A CA 1
ATOM 543 C C . ARG A 1 71 ? -13.045 0.001 1.397 1.00 81.19 71 ARG A C 1
ATOM 545 O O . ARG A 1 71 ? -13.176 0.699 0.398 1.00 81.19 71 ARG A O 1
ATOM 552 N N . ILE A 1 72 ? -11.913 -0.062 2.100 1.00 81.56 72 ILE A N 1
ATOM 553 C CA . ILE A 1 72 ? -10.687 0.652 1.716 1.00 81.56 72 ILE A CA 1
ATOM 554 C C . ILE A 1 72 ? -10.239 0.213 0.317 1.00 81.56 72 ILE A C 1
ATOM 556 O O . ILE A 1 72 ? -9.965 1.069 -0.516 1.00 81.56 72 ILE A O 1
ATOM 560 N N . LEU A 1 73 ? -10.252 -1.091 0.021 1.00 82.38 73 LEU A N 1
ATOM 561 C CA . LEU A 1 73 ? -9.886 -1.621 -1.295 1.00 82.38 73 LEU A CA 1
ATOM 562 C C . LEU A 1 73 ? -10.747 -1.032 -2.423 1.00 82.38 73 LEU A C 1
ATOM 564 O O . LEU A 1 73 ? -10.216 -0.667 -3.465 1.00 82.38 73 LEU A O 1
ATOM 568 N N . GLY A 1 74 ? -12.057 -0.885 -2.205 1.00 81.69 74 GLY A N 1
ATOM 569 C CA . GLY A 1 74 ? -12.963 -0.276 -3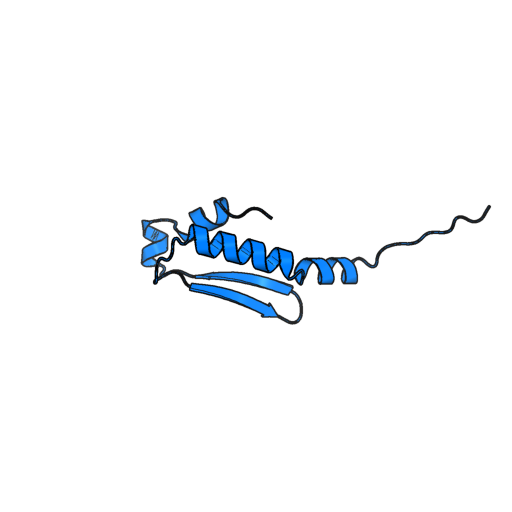.185 1.00 81.69 74 GLY A CA 1
ATOM 570 C C . GLY A 1 74 ? -12.781 1.236 -3.384 1.00 81.69 74 GLY A C 1
ATOM 571 O O . GLY A 1 74 ? -13.342 1.790 -4.325 1.00 81.69 74 GLY A O 1
ATOM 572 N N . GLN A 1 75 ? -12.029 1.911 -2.509 1.00 82.69 75 GLN A N 1
ATOM 573 C CA . GLN A 1 75 ? -11.762 3.354 -2.573 1.00 82.69 75 GLN A CA 1
ATOM 574 C C . GLN A 1 75 ? -10.400 3.689 -3.193 1.00 82.69 75 GLN A C 1
ATOM 576 O O . GLN A 1 75 ? -10.137 4.858 -3.468 1.00 82.69 75 GLN A O 1
ATOM 581 N N . VAL A 1 76 ? -9.539 2.692 -3.399 1.00 80.94 76 VAL A N 1
ATOM 582 C CA . VAL A 1 76 ? -8.214 2.883 -3.993 1.00 80.94 76 VAL A CA 1
ATOM 583 C C . VAL A 1 76 ? -8.326 2.846 -5.515 1.00 80.94 76 VAL A C 1
ATOM 585 O O . VAL A 1 76 ? -8.825 1.878 -6.088 1.00 80.94 76 VAL A O 1
ATOM 588 N N . SER A 1 77 ? -7.805 3.880 -6.172 1.00 76.50 77 SER A N 1
ATOM 589 C CA . SER A 1 77 ? -7.670 3.952 -7.630 1.00 76.50 77 SER A CA 1
ATOM 590 C C . SER A 1 77 ? -6.211 4.180 -8.027 1.00 76.50 77 SER A C 1
ATOM 592 O O . SER A 1 77 ? -5.539 5.032 -7.435 1.00 76.50 77 SER A O 1
ATOM 594 N N . VAL A 1 78 ? -5.744 3.418 -9.021 1.00 67.25 78 VAL A N 1
ATOM 595 C CA . VAL A 1 78 ? -4.385 3.492 -9.589 1.00 67.25 78 VAL A CA 1
ATOM 596 C C . VAL A 1 78 ? -4.343 4.463 -10.759 1.00 67.25 78 VAL A C 1
ATOM 598 O O . VAL A 1 78 ? -5.237 4.354 -11.628 1.00 67.25 78 VAL A O 1
#

Organism: NCBI:txid78343